Protein AF-A0A5A7V8U5-F1 (afdb_monomer_lite)

Foldseek 3Di:
DDPVVVVVVCVVCVVVPCVQPVDPVSVVVVVLVPDDPVVSVVVVVVVVPQDQDPVPRDGDDDDDCPVQQADPVDRDRDHHVVPPPPDPPDDDDPDPDDDD

Radius of gyration: 17.03 Å; chains: 1; bounding box: 42×47×38 Å

Sequence (100 aa):
MTMEQYDAEFDMLSRFAPDVIRDEAAKTEKFVRGLRLDIRGLAREVAREKPLCATCGKYHLGRCLFRTRTCFKRSQEGHTADRCPMRLTGVTQNQGASAP

Structure (mmCIF, N/CA/C/O backbone):
data_AF-A0A5A7V8U5-F1
#
_entry.id   AF-A0A5A7V8U5-F1
#
loop_
_atom_site.group_PDB
_atom_site.id
_atom_site.type_symbol
_atom_site.label_atom_id
_atom_site.label_alt_id
_atom_site.label_comp_id
_atom_site.label_asym_id
_atom_site.label_entity_id
_atom_site.label_seq_id
_atom_site.pdbx_PDB_ins_code
_atom_site.Cartn_x
_atom_site.Cartn_y
_atom_site.Cartn_z
_atom_site.occupancy
_atom_site.B_iso_or_equiv
_atom_site.auth_seq_id
_atom_site.auth_comp_id
_atom_site.auth_asym_id
_atom_site.auth_atom_id
_atom_site.pdbx_PDB_model_num
ATOM 1 N N . MET A 1 1 ? 2.277 15.963 13.203 1.00 74.94 1 MET A N 1
ATOM 2 C CA . MET A 1 1 ? 2.734 14.562 13.146 1.00 74.94 1 MET A CA 1
ATOM 3 C C . MET A 1 1 ? 3.280 14.334 11.744 1.00 74.94 1 MET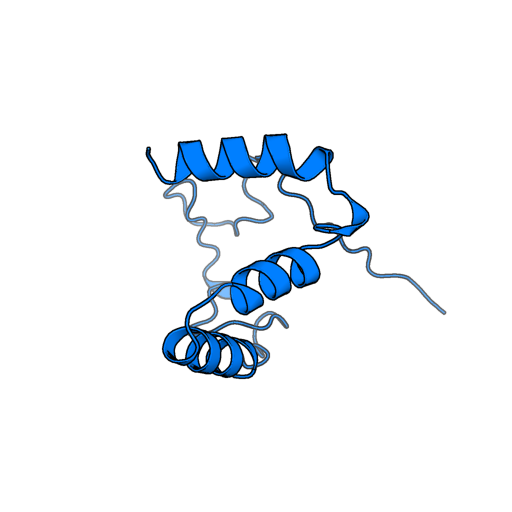 A C 1
ATOM 5 O O . MET A 1 1 ? 2.562 14.633 10.792 1.00 74.94 1 MET A O 1
ATOM 9 N N . THR A 1 2 ? 4.553 13.962 11.598 1.00 94.88 2 THR A N 1
ATOM 10 C CA . THR A 1 2 ? 5.122 13.625 10.277 1.00 94.88 2 THR A CA 1
ATOM 11 C C . THR A 1 2 ? 4.711 12.204 9.881 1.00 94.88 2 THR A C 1
ATOM 13 O O . THR A 1 2 ? 4.356 11.409 10.750 1.00 94.88 2 THR A O 1
ATOM 16 N N . MET A 1 3 ? 4.752 11.870 8.585 1.00 85.50 3 MET A N 1
ATOM 17 C CA . MET A 1 3 ? 4.449 10.502 8.129 1.00 85.50 3 MET A CA 1
ATOM 18 C C . MET A 1 3 ? 5.370 9.469 8.795 1.00 85.50 3 MET A C 1
ATOM 20 O O . MET A 1 3 ? 4.900 8.437 9.250 1.00 85.50 3 MET A O 1
ATOM 24 N N . GLU A 1 4 ? 6.653 9.796 8.961 1.00 90.69 4 GLU A N 1
ATOM 25 C CA . GLU A 1 4 ? 7.630 8.909 9.608 1.00 90.69 4 GLU A CA 1
ATOM 26 C C . GLU A 1 4 ? 7.306 8.637 11.085 1.00 90.69 4 GLU A C 1
ATOM 28 O O . GLU A 1 4 ? 7.468 7.518 11.565 1.00 90.69 4 GLU A O 1
ATOM 33 N N . GLN A 1 5 ? 6.832 9.653 11.815 1.00 91.00 5 GLN A N 1
ATOM 34 C CA . GLN A 1 5 ? 6.418 9.495 13.212 1.00 91.00 5 GLN A CA 1
ATOM 35 C C . GLN A 1 5 ? 5.183 8.600 13.330 1.00 91.00 5 GLN A C 1
ATOM 37 O O . GLN A 1 5 ? 5.127 7.753 14.217 1.00 91.00 5 GLN A O 1
ATOM 42 N N . TYR A 1 6 ? 4.222 8.772 12.420 1.00 91.12 6 TYR A N 1
ATOM 43 C CA . TYR A 1 6 ? 3.026 7.939 12.359 1.00 91.12 6 TYR A CA 1
ATOM 44 C C . TYR A 1 6 ? 3.370 6.476 12.067 1.00 91.12 6 TYR A C 1
ATOM 46 O O . TYR A 1 6 ? 2.871 5.582 12.748 1.00 91.12 6 TYR A O 1
ATOM 54 N N . ASP A 1 7 ? 4.253 6.234 11.097 1.00 85.75 7 ASP A N 1
ATOM 55 C CA . ASP A 1 7 ? 4.678 4.882 10.732 1.00 85.75 7 ASP A CA 1
ATOM 56 C C . ASP A 1 7 ? 5.361 4.179 11.914 1.00 85.75 7 ASP A C 1
ATOM 58 O O . ASP A 1 7 ? 5.022 3.041 12.244 1.00 85.75 7 ASP A O 1
ATOM 62 N N . ALA A 1 8 ? 6.259 4.881 12.616 1.00 91.00 8 ALA A N 1
ATOM 63 C CA . ALA A 1 8 ? 6.918 4.348 13.805 1.00 91.00 8 ALA A CA 1
ATOM 64 C C . ALA A 1 8 ? 5.921 4.017 14.930 1.00 91.00 8 ALA A C 1
ATOM 66 O O . ALA A 1 8 ? 6.029 2.969 15.570 1.00 91.00 8 ALA A O 1
ATOM 67 N N . GLU A 1 9 ? 4.942 4.891 15.173 1.00 92.38 9 GLU A N 1
ATOM 68 C CA . GLU A 1 9 ? 3.906 4.678 16.185 1.00 92.38 9 GLU A CA 1
ATOM 69 C C . GLU A 1 9 ? 2.996 3.496 15.830 1.00 92.38 9 GLU A C 1
ATOM 71 O O . GLU A 1 9 ? 2.739 2.631 16.673 1.00 92.38 9 GLU A O 1
ATOM 76 N N . PHE A 1 10 ? 2.578 3.398 14.568 1.00 88.19 10 PHE A N 1
ATOM 77 C CA . PHE A 1 10 ? 1.785 2.280 14.071 1.00 88.19 10 PHE A CA 1
ATOM 78 C C . PHE A 1 10 ? 2.520 0.948 14.251 1.00 88.19 10 PHE A C 1
ATOM 80 O O . PHE A 1 10 ? 1.938 -0.019 14.749 1.00 88.19 10 PHE A O 1
ATOM 87 N N . ASP A 1 11 ? 3.798 0.887 13.879 1.00 86.94 11 ASP A N 1
ATOM 88 C CA . ASP A 1 11 ? 4.594 -0.334 13.994 1.00 86.94 11 ASP A CA 1
ATOM 89 C C . ASP A 1 11 ? 4.781 -0.751 15.460 1.00 86.94 11 ASP A C 1
ATOM 91 O O . ASP A 1 11 ? 4.659 -1.939 15.780 1.00 86.94 11 ASP A O 1
ATOM 95 N N . MET A 1 12 ? 4.991 0.206 16.373 1.00 89.50 12 MET A N 1
ATOM 96 C CA . MET A 1 12 ? 5.035 -0.066 17.815 1.00 89.50 12 MET A CA 1
ATOM 97 C C . MET A 1 12 ? 3.712 -0.642 18.335 1.00 89.50 12 MET A C 1
ATOM 99 O O . MET A 1 12 ? 3.730 -1.613 19.098 1.00 89.50 12 MET A O 1
ATOM 103 N N . LEU A 1 13 ? 2.578 -0.085 17.902 1.00 89.00 13 LEU A N 1
ATOM 104 C CA . LEU A 1 13 ? 1.244 -0.508 18.338 1.00 89.00 13 LEU A CA 1
ATOM 105 C C . LEU A 1 13 ? 0.782 -1.824 17.697 1.00 89.00 13 LEU A C 1
ATOM 107 O O . LEU A 1 13 ? 0.027 -2.579 18.311 1.00 89.00 13 LEU A O 1
ATOM 111 N N . SER A 1 14 ? 1.261 -2.142 16.492 1.00 84.25 14 SER A N 1
ATOM 112 C CA . SER A 1 14 ? 0.867 -3.353 15.758 1.00 84.25 14 SER A CA 1
ATOM 113 C C . SER A 1 14 ? 1.142 -4.652 16.529 1.00 84.25 14 SER A C 1
ATOM 115 O O . SER A 1 14 ? 0.393 -5.622 16.404 1.00 84.25 14 SER A O 1
ATOM 117 N N . ARG A 1 15 ? 2.157 -4.644 17.406 1.00 86.00 15 ARG A N 1
ATOM 118 C CA . ARG A 1 15 ? 2.552 -5.774 18.266 1.00 86.00 15 ARG A CA 1
ATOM 119 C C . ARG A 1 15 ? 1.454 -6.221 19.231 1.00 86.00 15 ARG A C 1
ATOM 121 O O . ARG A 1 15 ? 1.463 -7.372 19.656 1.00 86.00 15 ARG A O 1
ATOM 128 N N . PHE A 1 16 ? 0.511 -5.339 19.560 1.00 88.75 16 PHE A N 1
ATOM 129 C CA . PHE A 1 16 ? -0.610 -5.637 20.456 1.00 88.75 16 PHE A CA 1
ATOM 130 C C . PHE A 1 16 ? -1.824 -6.236 19.735 1.00 88.75 16 PHE A C 1
ATOM 132 O O . PHE A 1 16 ? -2.800 -6.598 20.387 1.00 88.75 16 PHE A O 1
ATOM 139 N N . ALA A 1 17 ? -1.785 -6.349 18.404 1.00 84.19 17 ALA A N 1
ATOM 140 C CA . ALA A 1 17 ? -2.884 -6.895 17.614 1.00 84.19 17 ALA A CA 1
ATOM 141 C C . ALA A 1 17 ? -2.377 -7.856 16.513 1.00 84.19 17 ALA A C 1
ATOM 143 O O . ALA A 1 17 ? -2.671 -7.656 15.329 1.00 84.19 17 ALA A O 1
ATOM 144 N N . PRO A 1 18 ? -1.625 -8.915 16.874 1.00 79.56 18 PRO A N 1
ATOM 145 C CA . PRO A 1 18 ? -0.982 -9.804 15.906 1.00 79.56 18 PRO A CA 1
ATOM 146 C C . PRO A 1 18 ? -1.990 -10.544 15.018 1.00 79.56 18 PRO A C 1
ATOM 148 O O . PRO A 1 18 ? -1.756 -10.686 13.825 1.00 79.56 18 PRO A O 1
ATOM 151 N N . ASP A 1 19 ? -3.156 -10.935 15.541 1.00 79.69 19 ASP A N 1
ATOM 152 C CA . ASP A 1 19 ? -4.212 -11.583 14.741 1.00 79.69 19 ASP A CA 1
ATOM 153 C C . ASP A 1 19 ? -4.880 -10.618 13.755 1.00 79.69 19 ASP A C 1
ATOM 155 O O . ASP A 1 19 ? -5.446 -10.999 12.728 1.00 79.69 19 ASP A O 1
ATOM 159 N N . VAL A 1 20 ? -4.823 -9.329 14.080 1.00 74.56 20 VAL A N 1
ATOM 160 C CA . VAL A 1 20 ? -5.470 -8.248 13.346 1.00 74.56 20 VAL A CA 1
ATOM 161 C C . VAL A 1 20 ? -4.541 -7.720 12.246 1.00 74.56 20 VAL A C 1
ATOM 163 O O . VAL A 1 20 ? -5.036 -7.238 11.227 1.00 74.56 20 VAL A O 1
ATOM 166 N N . ILE A 1 21 ? -3.227 -7.825 12.424 1.00 77.31 21 ILE A N 1
ATOM 167 C CA . ILE A 1 21 ? -2.192 -7.307 11.520 1.00 77.31 21 ILE A CA 1
ATOM 168 C C . ILE A 1 21 ? -1.139 -8.408 11.310 1.00 77.31 21 ILE A C 1
ATOM 170 O O . ILE A 1 21 ? 0.056 -8.202 11.486 1.00 77.31 21 ILE A O 1
ATOM 174 N N . ARG A 1 22 ? -1.608 -9.620 10.994 1.00 74.12 22 ARG A N 1
ATOM 175 C CA . ARG A 1 22 ? -0.753 -10.813 10.906 1.00 74.12 22 ARG A CA 1
ATOM 176 C C . ARG A 1 22 ? 0.250 -10.740 9.758 1.00 74.12 22 ARG A C 1
ATOM 178 O O . ARG A 1 22 ? 1.375 -11.209 9.879 1.00 74.12 22 ARG A O 1
ATOM 185 N N . ASP A 1 23 ? -0.184 -10.176 8.641 1.00 82.19 23 ASP A N 1
ATOM 186 C CA . ASP A 1 23 ? 0.585 -10.051 7.414 1.00 82.19 23 ASP A CA 1
ATOM 187 C C . ASP A 1 23 ? 0.206 -8.758 6.675 1.00 82.19 23 ASP A C 1
ATOM 189 O O . ASP A 1 23 ? -0.807 -8.110 6.966 1.00 82.19 23 ASP A O 1
ATOM 193 N N . GLU A 1 24 ? 1.039 -8.369 5.711 1.00 78.75 24 GLU A N 1
ATOM 194 C CA . GLU A 1 24 ? 0.869 -7.131 4.942 1.00 78.75 24 GLU A CA 1
ATOM 195 C C . GLU A 1 24 ? -0.452 -7.086 4.162 1.00 78.75 24 GLU A C 1
ATOM 197 O O . GLU A 1 24 ? -1.031 -6.008 3.983 1.00 78.75 24 GLU A O 1
ATOM 202 N N . ALA A 1 25 ? -0.978 -8.240 3.734 1.00 81.69 25 ALA A N 1
ATOM 203 C CA . ALA A 1 25 ? -2.266 -8.284 3.052 1.00 81.69 25 ALA A CA 1
ATOM 204 C C . ALA A 1 25 ? -3.399 -7.968 4.037 1.00 81.69 25 ALA A C 1
ATOM 20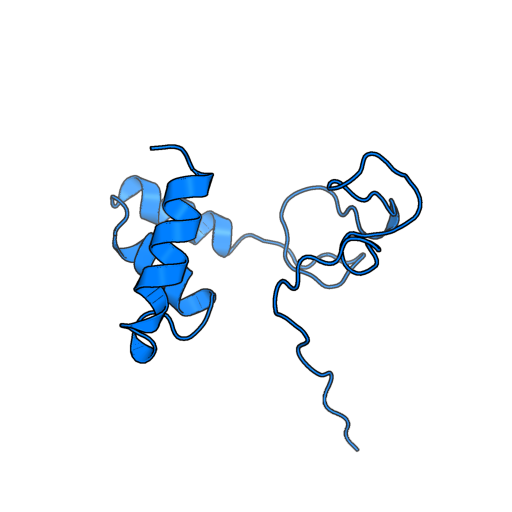6 O O . ALA A 1 25 ? -4.243 -7.122 3.735 1.00 81.69 25 ALA A O 1
ATOM 207 N N . ALA A 1 26 ? -3.368 -8.541 5.244 1.00 84.25 26 ALA A N 1
ATOM 208 C CA . ALA A 1 26 ? -4.333 -8.239 6.303 1.00 84.25 26 ALA A CA 1
ATOM 209 C C . ALA A 1 26 ? -4.278 -6.765 6.760 1.00 84.25 26 ALA A C 1
ATOM 211 O O . ALA A 1 26 ? -5.326 -6.136 6.953 1.00 84.25 26 ALA A O 1
ATOM 212 N N . LYS A 1 27 ? -3.073 -6.185 6.886 1.00 81.75 27 LYS A N 1
ATOM 213 C CA . LYS A 1 27 ? -2.866 -4.756 7.206 1.00 81.75 27 LYS A CA 1
ATOM 214 C C . LYS A 1 27 ? -3.494 -3.859 6.139 1.00 81.75 27 LYS A C 1
ATOM 216 O O . LYS A 1 27 ? -4.272 -2.954 6.453 1.00 81.75 27 LYS A O 1
ATOM 221 N N . THR A 1 28 ? -3.214 -4.168 4.876 1.00 84.81 28 THR A N 1
ATOM 222 C CA . THR A 1 28 ? -3.757 -3.440 3.726 1.00 84.81 28 THR A CA 1
ATOM 223 C C . THR A 1 28 ? -5.274 -3.573 3.656 1.00 84.81 28 THR A C 1
ATOM 225 O O . THR A 1 28 ? -5.970 -2.578 3.473 1.00 84.81 28 THR A O 1
ATOM 228 N N . GLU A 1 29 ? -5.826 -4.769 3.860 1.00 86.69 29 GLU A N 1
ATOM 229 C CA . GLU A 1 29 ? -7.271 -4.983 3.816 1.00 86.69 29 GLU A CA 1
ATOM 230 C C . GLU A 1 29 ? -8.005 -4.202 4.910 1.00 86.69 29 GLU A C 1
ATOM 232 O O . GLU A 1 29 ? -9.041 -3.587 4.640 1.00 86.69 29 GLU A O 1
ATOM 237 N N . LYS A 1 30 ? -7.456 -4.154 6.128 1.00 86.81 30 LYS A N 1
ATOM 238 C CA . LYS A 1 30 ? -8.021 -3.336 7.207 1.00 86.81 30 LYS A CA 1
ATOM 239 C C . LYS A 1 30 ? -7.991 -1.851 6.891 1.00 86.81 30 LYS A C 1
ATOM 241 O O . LYS A 1 30 ? -9.006 -1.181 7.091 1.00 86.81 30 LYS A O 1
ATOM 246 N N . PHE A 1 31 ? -6.871 -1.363 6.363 1.00 87.44 31 PHE A N 1
ATOM 247 C CA . PHE A 1 31 ? -6.760 0.015 5.901 1.00 87.44 31 PHE A CA 1
ATOM 248 C C . PHE A 1 31 ? -7.830 0.316 4.842 1.00 87.44 31 PHE A C 1
ATOM 250 O O . PHE A 1 31 ? -8.638 1.225 5.019 1.00 87.44 31 PHE A O 1
ATOM 257 N N . VAL A 1 32 ? -7.928 -0.527 3.809 1.00 90.81 32 VAL A N 1
ATOM 258 C CA . VAL A 1 32 ? -8.921 -0.422 2.728 1.00 90.81 32 VAL A CA 1
ATOM 259 C C . VAL A 1 32 ? -10.354 -0.462 3.271 1.00 90.81 32 VAL A C 1
ATOM 261 O O . VAL A 1 32 ? -11.215 0.274 2.791 1.00 90.81 32 VAL A O 1
ATOM 264 N N . ARG A 1 33 ? -10.639 -1.288 4.284 1.00 90.38 33 ARG A N 1
ATOM 265 C CA . ARG A 1 33 ? -11.970 -1.387 4.906 1.00 90.38 33 ARG A CA 1
ATOM 266 C C . ARG A 1 33 ? -12.394 -0.084 5.589 1.00 90.38 33 ARG A C 1
ATOM 268 O O . ARG A 1 33 ? -13.586 0.218 5.566 1.00 90.38 33 ARG A O 1
ATOM 275 N N . GLY A 1 34 ? -11.443 0.654 6.165 1.00 90.25 34 GLY A N 1
ATOM 276 C CA . GLY A 1 34 ? -11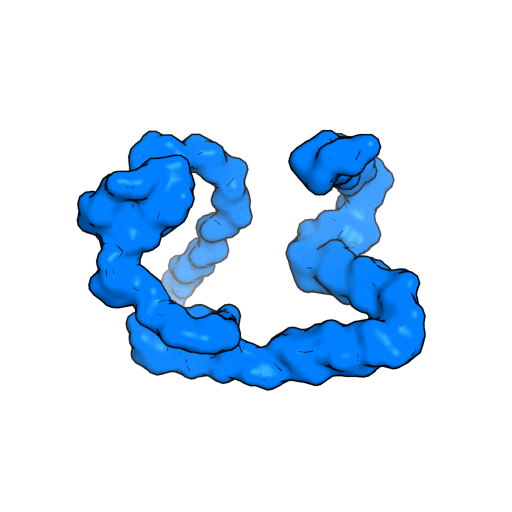.665 1.943 6.828 1.00 90.25 34 GLY A CA 1
ATOM 277 C C . GLY A 1 34 ? -11.778 3.147 5.884 1.00 90.25 34 GLY A C 1
ATOM 278 O O . GLY A 1 34 ? -12.146 4.229 6.334 1.00 90.25 34 GLY A O 1
ATOM 279 N N . LEU A 1 35 ? -11.489 2.981 4.588 1.00 93.38 35 LEU A N 1
ATOM 280 C CA . LEU A 1 35 ? -11.608 4.058 3.603 1.00 93.38 35 LEU A CA 1
ATOM 281 C C . LEU A 1 35 ? -13.074 4.403 3.306 1.00 93.38 35 LEU A C 1
ATOM 283 O O . LEU A 1 35 ? -13.956 3.537 3.308 1.00 93.38 35 LEU A O 1
ATOM 287 N N . ARG A 1 36 ? -13.311 5.678 2.966 1.00 95.62 36 ARG A N 1
ATOM 288 C CA . ARG A 1 36 ? -14.577 6.134 2.372 1.00 95.62 36 ARG A CA 1
ATOM 289 C C . ARG A 1 36 ? -14.879 5.331 1.100 1.00 95.62 36 ARG A C 1
ATOM 291 O O . ARG A 1 36 ? -13.960 4.878 0.421 1.00 95.62 36 ARG A O 1
ATOM 298 N N . LEU A 1 37 ? -16.162 5.103 0.809 1.00 91.06 37 LEU A N 1
ATOM 299 C CA . LEU A 1 37 ? -16.601 4.152 -0.226 1.00 91.06 37 LEU A CA 1
ATOM 300 C C . LEU A 1 37 ? -16.050 4.466 -1.625 1.00 91.06 37 LEU A C 1
ATOM 302 O O . LEU A 1 37 ? -15.665 3.547 -2.344 1.00 91.06 37 LEU A O 1
ATOM 306 N N . ASP A 1 38 ? -15.980 5.748 -1.965 1.00 89.44 38 ASP A N 1
ATOM 307 C CA . ASP A 1 38 ? -15.396 6.304 -3.186 1.00 89.44 38 ASP A CA 1
ATOM 308 C C . ASP A 1 38 ? -13.901 5.965 -3.320 1.00 89.44 38 ASP A C 1
ATOM 310 O O . ASP A 1 38 ? -13.471 5.390 -4.320 1.00 89.44 38 ASP A O 1
ATOM 314 N N . ILE A 1 39 ? -13.116 6.221 -2.273 1.00 90.25 39 ILE A N 1
ATOM 315 C CA . ILE A 1 39 ? -11.670 5.945 -2.248 1.00 90.25 39 ILE A CA 1
ATOM 316 C C . ILE A 1 39 ? -11.406 4.433 -2.196 1.00 90.25 39 ILE A C 1
ATOM 318 O O . ILE A 1 39 ? -10.467 3.920 -2.806 1.00 90.2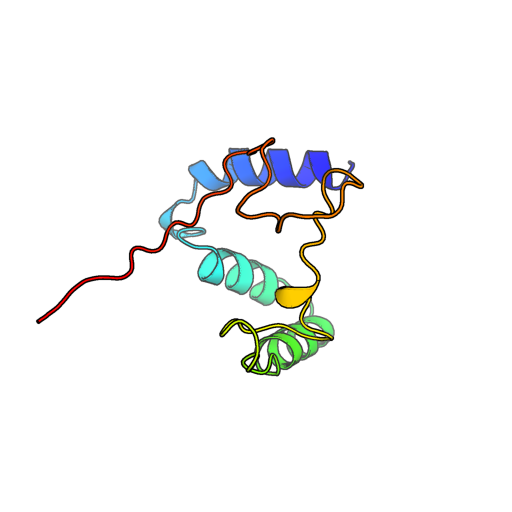5 39 ILE A O 1
ATOM 322 N N . ARG A 1 40 ? -12.256 3.689 -1.481 1.00 91.56 40 ARG A N 1
ATOM 323 C CA . ARG A 1 40 ? -12.155 2.235 -1.337 1.00 91.56 40 ARG A CA 1
ATOM 324 C C . ARG A 1 40 ? -12.343 1.506 -2.664 1.00 91.56 40 ARG A C 1
ATOM 326 O O . ARG A 1 40 ? -11.658 0.508 -2.891 1.00 91.56 40 ARG A O 1
ATOM 333 N N . GLY A 1 41 ? -13.273 1.971 -3.502 1.00 84.81 41 GLY A N 1
ATOM 334 C CA . GLY A 1 41 ? -13.488 1.436 -4.849 1.00 84.81 41 GLY A CA 1
ATOM 335 C C . GLY A 1 41 ? -12.215 1.538 -5.685 1.00 84.81 41 GLY A C 1
ATOM 336 O O . GLY A 1 41 ? -11.687 0.515 -6.119 1.00 84.81 41 GLY A O 1
ATOM 337 N N . LEU A 1 42 ? -11.655 2.747 -5.760 1.00 84.94 42 LEU A N 1
ATOM 338 C CA . LEU A 1 42 ? -10.416 3.024 -6.484 1.00 84.94 42 LEU A CA 1
ATOM 339 C C . LEU A 1 42 ? -9.231 2.198 -5.959 1.00 84.94 42 LEU A C 1
ATOM 341 O O . LEU A 1 42 ? -8.511 1.575 -6.734 1.00 84.94 42 LEU A O 1
ATOM 345 N N . ALA A 1 43 ? -9.038 2.134 -4.638 1.00 83.56 43 ALA A N 1
ATOM 346 C CA . ALA A 1 43 ? -7.941 1.369 -4.042 1.00 83.56 43 ALA A CA 1
ATOM 347 C C . ALA A 1 43 ? -8.012 -0.132 -4.385 1.00 83.56 43 ALA A C 1
ATOM 349 O O . ALA A 1 43 ? -6.983 -0.769 -4.618 1.00 83.56 43 ALA A O 1
ATOM 350 N N . ARG A 1 44 ? -9.223 -0.704 -4.434 1.00 80.62 44 ARG A N 1
ATOM 351 C CA . ARG A 1 44 ? -9.439 -2.114 -4.799 1.00 80.62 44 ARG A CA 1
ATOM 352 C C . ARG A 1 44 ? -9.201 -2.377 -6.281 1.00 80.62 44 ARG A C 1
ATOM 354 O O . ARG A 1 44 ? -8.679 -3.436 -6.613 1.00 80.62 44 ARG A O 1
ATOM 361 N N . GLU A 1 45 ? -9.585 -1.447 -7.143 1.00 79.75 45 GLU A N 1
ATOM 362 C CA . GLU A 1 45 ? -9.366 -1.523 -8.588 1.00 79.75 45 GLU A CA 1
ATOM 363 C C . GLU A 1 45 ? -7.867 -1.463 -8.908 1.00 79.75 45 GLU A C 1
ATOM 365 O O . GLU A 1 45 ? -7.308 -2.414 -9.450 1.00 79.75 45 GLU A O 1
ATOM 370 N N . VAL A 1 46 ? -7.170 -0.448 -8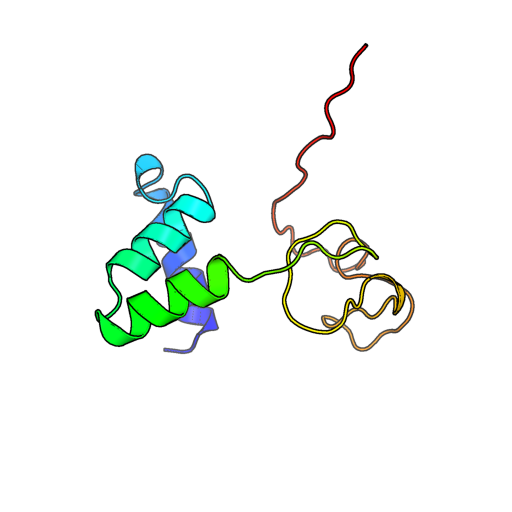.392 1.00 78.31 46 VAL A N 1
ATOM 371 C CA . VAL A 1 46 ? -5.714 -0.276 -8.545 1.00 78.31 46 VAL A CA 1
ATOM 372 C C . VAL A 1 46 ? -4.921 -1.482 -8.019 1.00 78.31 46 VAL A C 1
ATOM 374 O O . VAL A 1 46 ? -3.886 -1.848 -8.581 1.00 78.31 46 VAL A O 1
ATOM 377 N N . ALA A 1 47 ? -5.385 -2.124 -6.942 1.00 73.75 47 ALA A N 1
ATOM 378 C CA . ALA A 1 47 ? -4.748 -3.327 -6.408 1.00 73.75 47 ALA A CA 1
ATOM 379 C C . ALA A 1 47 ? -4.933 -4.564 -7.309 1.00 73.75 47 ALA A C 1
ATOM 381 O O . ALA A 1 47 ? -4.041 -5.412 -7.352 1.00 73.75 47 ALA A O 1
ATOM 382 N N . ARG A 1 48 ? -6.061 -4.670 -8.025 1.00 72.69 48 ARG A N 1
ATOM 383 C CA . ARG A 1 48 ? -6.360 -5.777 -8.953 1.00 72.69 48 ARG A CA 1
ATOM 384 C C . ARG A 1 48 ? -5.653 -5.619 -10.294 1.00 72.69 48 ARG A C 1
ATOM 386 O O . ARG A 1 48 ? -5.290 -6.620 -10.900 1.00 72.69 48 ARG A O 1
ATOM 393 N N . GLU A 1 49 ? -5.427 -4.384 -10.728 1.00 76.62 49 GLU A N 1
ATOM 394 C CA . GLU A 1 49 ? -4.876 -4.078 -12.051 1.00 76.62 49 GLU A CA 1
ATOM 395 C C . GLU A 1 49 ? -3.347 -4.038 -12.120 1.00 76.62 49 GLU A C 1
ATOM 397 O O . GLU A 1 49 ? -2.790 -3.657 -13.146 1.00 76.62 49 GLU A O 1
ATOM 402 N N . LYS A 1 50 ? -2.621 -4.440 -11.070 1.00 78.88 50 LYS A N 1
ATOM 403 C CA . LYS A 1 50 ? -1.162 -4.575 -11.179 1.00 78.88 50 LYS A CA 1
ATOM 404 C C . LYS A 1 50 ? -0.827 -5.725 -12.134 1.00 78.88 50 LYS A C 1
ATOM 406 O O . LYS A 1 50 ? -1.078 -6.873 -11.774 1.00 78.88 50 LYS A O 1
ATOM 411 N N . PRO A 1 51 ? -0.221 -5.475 -13.309 1.00 83.31 51 PRO A N 1
ATOM 412 C CA . PRO A 1 51 ? 0.209 -6.553 -14.182 1.00 83.31 51 PRO A CA 1
ATOM 413 C C . PRO A 1 51 ? 1.424 -7.273 -13.588 1.00 83.31 51 PRO A C 1
ATOM 415 O O . PRO A 1 51 ? 2.257 -6.679 -12.892 1.00 83.31 51 PRO A O 1
ATOM 418 N N . LEU A 1 52 ? 1.555 -8.562 -13.905 1.00 85.31 52 LEU A N 1
ATOM 419 C CA . LEU A 1 52 ? 2.790 -9.300 -13.671 1.00 85.31 52 LEU A CA 1
ATOM 420 C C . LEU A 1 52 ? 3.878 -8.746 -14.596 1.00 85.31 52 LEU A C 1
ATOM 422 O O . LEU A 1 52 ? 3.725 -8.713 -15.817 1.00 85.31 52 LEU A O 1
ATOM 426 N N . CYS A 1 53 ? 5.001 -8.325 -14.029 1.00 83.81 53 CYS A N 1
ATOM 427 C CA . CYS A 1 53 ? 6.109 -7.835 -14.827 1.00 83.81 53 CYS A CA 1
ATOM 428 C C . CYS A 1 53 ? 6.877 -8.983 -15.495 1.00 83.81 53 CYS A C 1
ATOM 430 O O . CYS A 1 53 ? 7.516 -9.782 -14.811 1.00 83.81 53 CYS A O 1
ATOM 432 N N . ALA A 1 54 ? 6.938 -8.987 -16.828 1.00 85.81 54 ALA A N 1
ATOM 433 C CA . ALA A 1 54 ? 7.739 -9.947 -17.595 1.00 85.81 54 ALA A CA 1
ATOM 434 C C . ALA A 1 54 ? 9.263 -9.830 -17.359 1.00 85.81 54 ALA A C 1
ATOM 436 O O . ALA A 1 54 ? 10.010 -10.748 -17.674 1.00 85.81 54 ALA A O 1
ATOM 437 N N . THR A 1 55 ? 9.751 -8.706 -16.818 1.00 83.00 55 THR A N 1
ATOM 438 C CA . THR A 1 55 ? 11.188 -8.473 -16.577 1.00 83.00 55 THR A CA 1
ATOM 439 C C . THR A 1 55 ? 11.666 -8.984 -15.218 1.00 83.00 55 THR A C 1
ATOM 441 O O . THR A 1 55 ? 12.811 -9.413 -15.109 1.00 83.00 55 THR A O 1
ATOM 444 N N . CYS A 1 56 ? 10.834 -8.904 -14.174 1.00 82.50 56 CYS A N 1
ATOM 445 C CA . CYS A 1 56 ? 11.239 -9.243 -12.802 1.00 82.50 56 CYS A CA 1
ATOM 446 C C . CYS A 1 56 ? 10.317 -10.238 -12.087 1.00 82.50 56 CYS A C 1
ATOM 448 O O . CYS A 1 56 ? 10.598 -10.595 -10.945 1.00 82.50 56 CYS A O 1
ATOM 450 N N . GLY A 1 57 ? 9.214 -10.653 -12.716 1.00 82.56 57 GLY A N 1
ATOM 451 C CA . GLY A 1 57 ? 8.254 -11.599 -12.145 1.00 82.56 57 GLY A CA 1
ATOM 452 C C . GLY A 1 57 ? 7.441 -11.059 -10.963 1.00 82.56 57 GLY A C 1
ATOM 453 O O . GLY A 1 57 ? 6.807 -11.843 -10.266 1.00 82.56 57 GLY A O 1
ATOM 454 N N . LYS A 1 58 ? 7.455 -9.743 -10.701 1.00 82.38 58 LYS A N 1
ATOM 455 C CA . LYS A 1 58 ? 6.690 -9.104 -9.611 1.00 82.38 58 LYS A CA 1
ATOM 456 C C . LYS A 1 58 ? 5.513 -8.290 -10.149 1.00 82.38 58 LYS A C 1
ATOM 458 O O . LYS A 1 58 ? 5.583 -7.757 -11.252 1.00 82.38 58 LYS A O 1
ATOM 463 N N . TYR A 1 59 ? 4.466 -8.147 -9.340 1.00 83.19 59 TYR A N 1
ATOM 464 C CA . TYR A 1 59 ? 3.294 -7.319 -9.639 1.00 83.19 59 TYR A CA 1
ATOM 465 C C . TYR A 1 59 ? 3.553 -5.845 -9.302 1.00 83.19 59 TYR A C 1
ATOM 467 O O . TYR A 1 59 ? 3.739 -5.496 -8.132 1.00 83.19 59 TYR A O 1
ATOM 475 N N . HIS A 1 60 ? 3.566 -4.963 -10.302 1.00 80.31 60 HIS A N 1
ATOM 476 C CA . HIS A 1 60 ? 3.753 -3.524 -10.087 1.00 80.31 60 HIS A CA 1
ATOM 477 C C . HIS A 1 60 ? 3.139 -2.681 -11.210 1.00 80.31 60 HIS A C 1
ATOM 479 O O . HIS A 1 60 ? 2.944 -3.159 -12.321 1.00 80.31 60 HIS A O 1
ATOM 485 N N . LEU A 1 61 ? 2.876 -1.404 -10.922 1.00 80.12 61 LEU A N 1
ATOM 486 C CA . LEU A 1 61 ? 2.460 -0.417 -11.923 1.00 80.12 61 LEU A CA 1
ATOM 487 C C . LEU A 1 61 ? 3.690 0.303 -12.490 1.00 80.12 61 LEU A C 1
ATOM 489 O O . LEU A 1 61 ? 4.709 0.428 -11.809 1.00 80.12 61 LEU A O 1
ATOM 493 N N . GLY A 1 62 ? 3.594 0.782 -13.730 1.00 81.25 62 GLY A N 1
ATOM 494 C CA . GLY A 1 62 ? 4.659 1.548 -14.383 1.00 81.25 62 GLY A CA 1
ATOM 495 C C . GLY A 1 62 ? 5.876 0.723 -14.833 1.00 81.25 62 GLY A C 1
ATOM 496 O O . GLY A 1 62 ? 5.865 -0.511 -14.849 1.00 81.25 62 GLY A O 1
ATOM 497 N N . ARG A 1 63 ? 6.942 1.424 -15.248 1.00 81.94 63 ARG A N 1
ATOM 498 C CA . ARG A 1 63 ? 8.153 0.818 -15.829 1.00 81.94 63 ARG A CA 1
ATOM 499 C C . ARG A 1 63 ? 8.915 -0.016 -14.797 1.00 81.94 63 ARG A C 1
ATOM 501 O O . ARG A 1 63 ? 9.220 0.451 -13.706 1.00 81.94 63 ARG A O 1
ATOM 508 N N . CYS A 1 64 ? 9.311 -1.227 -15.188 1.00 81.94 64 CYS A N 1
ATOM 509 C CA . CYS A 1 64 ? 10.171 -2.069 -14.364 1.00 81.94 64 CYS A CA 1
ATOM 510 C C . CYS A 1 64 ? 11.592 -1.498 -14.266 1.00 81.94 64 CYS A C 1
ATOM 512 O O . CYS A 1 64 ? 12.259 -1.284 -15.280 1.00 81.94 64 CYS A O 1
ATOM 514 N N . LEU A 1 65 ? 12.078 -1.319 -13.038 1.00 77.12 65 LEU A N 1
ATOM 515 C CA . LEU A 1 65 ? 13.426 -0.816 -12.746 1.00 77.12 65 LEU A CA 1
ATOM 516 C C . LEU A 1 65 ? 14.416 -1.925 -12.357 1.00 77.12 65 LEU A C 1
ATOM 518 O O . LEU A 1 65 ? 15.566 -1.661 -12.023 1.00 77.12 65 LEU A O 1
ATOM 522 N N . PHE A 1 66 ? 14.000 -3.192 -12.429 1.00 72.88 66 PHE A N 1
ATOM 523 C CA . PHE A 1 66 ? 14.851 -4.331 -12.071 1.00 72.88 66 PHE A CA 1
ATOM 524 C C . PHE A 1 66 ? 16.166 -4.353 -12.861 1.00 72.88 66 PHE A C 1
ATOM 526 O O . PHE A 1 66 ? 17.233 -4.618 -12.312 1.00 72.88 66 PHE A O 1
ATOM 533 N N . ARG A 1 67 ? 16.108 -4.004 -14.152 1.00 67.38 67 ARG A N 1
ATOM 534 C CA . ARG A 1 67 ? 17.285 -3.994 -15.026 1.00 67.38 67 ARG A CA 1
ATOM 535 C C . ARG A 1 67 ? 18.116 -2.714 -14.924 1.00 67.38 67 ARG A C 1
ATOM 537 O O . ARG A 1 67 ? 19.273 -2.734 -15.323 1.00 67.38 67 ARG A O 1
ATOM 544 N N . THR A 1 68 ? 17.563 -1.622 -14.390 1.00 69.00 68 THR A N 1
ATOM 545 C CA . THR A 1 68 ? 18.282 -0.339 -14.300 1.00 69.00 68 THR A CA 1
ATOM 546 C C . THR A 1 68 ? 19.264 -0.287 -13.128 1.00 69.00 68 THR A C 1
ATOM 548 O O . THR A 1 68 ? 20.041 0.659 -13.055 1.00 69.00 68 THR A O 1
ATOM 551 N N . ARG A 1 69 ? 19.263 -1.296 -12.231 1.00 65.25 69 ARG A N 1
ATOM 552 C CA . ARG A 1 69 ? 20.192 -1.427 -11.085 1.00 65.25 69 ARG A CA 1
ATOM 553 C C . ARG A 1 69 ? 20.366 -0.123 -10.294 1.00 65.25 69 ARG A C 1
ATOM 555 O O . ARG A 1 69 ? 21.472 0.234 -9.893 1.00 65.25 69 ARG A O 1
ATOM 562 N N . THR A 1 70 ? 19.272 0.605 -10.110 1.00 63.00 70 THR A N 1
ATOM 563 C CA . THR A 1 70 ? 19.277 1.913 -9.453 1.00 63.00 70 THR A CA 1
ATOM 564 C C . THR A 1 70 ? 18.790 1.740 -8.018 1.00 63.00 70 THR A C 1
ATOM 566 O O . THR A 1 70 ? 17.675 1.263 -7.789 1.00 63.00 70 THR A O 1
ATOM 569 N N . CYS A 1 71 ? 19.625 2.094 -7.044 1.00 64.25 71 CYS A N 1
ATOM 570 C CA . CYS A 1 71 ? 19.241 2.143 -5.640 1.00 64.25 71 CYS A CA 1
ATOM 571 C C . CYS A 1 71 ? 18.728 3.549 -5.329 1.00 64.25 71 CYS A C 1
ATOM 573 O O . CYS A 1 71 ? 19.418 4.527 -5.576 1.00 64.25 71 CYS A O 1
ATOM 575 N N . PHE A 1 72 ? 17.515 3.665 -4.789 1.00 59.22 72 PHE A N 1
ATOM 576 C CA . PHE A 1 72 ? 16.911 4.967 -4.473 1.00 59.22 72 PHE A CA 1
ATOM 577 C C . PHE A 1 72 ? 17.262 5.481 -3.068 1.00 59.22 72 PHE A C 1
ATOM 579 O O . PHE A 1 72 ? 16.995 6.635 -2.759 1.00 59.22 72 PHE A O 1
ATOM 586 N N . LYS A 1 73 ? 17.855 4.639 -2.202 1.00 57.44 73 LYS A N 1
ATOM 587 C CA . LYS A 1 73 ? 18.192 5.001 -0.806 1.00 57.44 73 LYS A CA 1
ATOM 588 C C . LYS A 1 73 ? 19.539 5.711 -0.649 1.00 57.44 73 LYS A C 1
ATOM 590 O O . LYS A 1 73 ? 19.769 6.395 0.339 1.00 57.44 73 LYS A O 1
ATOM 595 N N . ARG A 1 74 ? 20.434 5.540 -1.612 1.00 52.34 74 ARG A N 1
ATOM 596 C CA . ARG A 1 74 ? 21.660 6.318 -1.797 1.00 52.34 74 ARG A CA 1
ATOM 597 C C . ARG A 1 74 ? 21.711 6.583 -3.285 1.00 52.34 74 ARG A C 1
ATOM 599 O O . ARG A 1 74 ? 21.544 5.618 -4.015 1.00 52.34 74 ARG A O 1
ATOM 606 N N . SER A 1 75 ? 21.959 7.806 -3.735 1.00 54.00 75 SER A N 1
ATOM 607 C CA . SER A 1 75 ? 22.126 8.161 -5.156 1.00 54.00 75 SER A CA 1
ATOM 608 C C . SER A 1 75 ? 23.355 7.499 -5.822 1.00 54.00 75 SER A C 1
ATOM 610 O O . SER A 1 75 ? 24.168 8.177 -6.436 1.00 54.00 75 SER A O 1
ATOM 612 N N . GLN A 1 76 ? 23.541 6.187 -5.662 1.00 51.75 76 GLN A N 1
ATOM 613 C CA . GLN A 1 76 ? 24.600 5.378 -6.247 1.00 51.75 76 GLN A CA 1
ATOM 614 C C . GLN A 1 76 ? 23.989 4.368 -7.219 1.00 51.75 76 GLN A C 1
ATOM 616 O O . GLN A 1 76 ? 23.102 3.578 -6.882 1.00 51.75 76 GLN A O 1
ATOM 621 N N . GLU A 1 77 ? 24.504 4.401 -8.437 1.00 55.81 77 GLU A N 1
ATOM 622 C CA . GLU A 1 77 ? 24.204 3.478 -9.521 1.00 55.81 77 GLU A CA 1
ATOM 623 C C . GLU A 1 77 ? 24.956 2.147 -9.347 1.00 55.81 77 GLU A C 1
ATOM 625 O O . GLU A 1 77 ? 26.075 2.109 -8.838 1.00 55.81 77 GLU A O 1
ATOM 630 N N . GLY A 1 78 ? 24.331 1.028 -9.733 1.00 63.53 78 GLY A N 1
ATOM 631 C CA . GLY A 1 78 ? 25.002 -0.276 -9.835 1.00 63.53 78 GLY A CA 1
ATOM 632 C C . GLY A 1 78 ? 24.397 -1.425 -9.018 1.00 63.53 78 GLY A C 1
ATOM 633 O O . GLY A 1 78 ? 24.754 -2.578 -9.264 1.00 63.53 78 GLY A O 1
ATOM 634 N N . HIS A 1 79 ? 23.449 -1.170 -8.108 1.00 64.31 79 HIS A N 1
ATOM 635 C CA . HIS A 1 79 ? 22.769 -2.207 -7.317 1.00 64.31 79 HIS A CA 1
ATOM 636 C C . HIS A 1 79 ? 21.275 -1.906 -7.103 1.00 64.31 79 HIS A C 1
ATOM 638 O O . HIS A 1 79 ? 20.863 -0.754 -7.024 1.00 64.31 79 HIS A O 1
ATOM 644 N N . THR A 1 80 ? 20.435 -2.940 -7.004 1.00 64.25 80 THR A N 1
ATOM 645 C CA . THR A 1 80 ? 19.027 -2.812 -6.585 1.00 64.25 80 THR A CA 1
ATOM 646 C C . THR A 1 80 ? 18.908 -2.758 -5.057 1.00 64.25 80 THR A C 1
ATOM 648 O O . THR A 1 80 ? 19.819 -3.170 -4.337 1.00 64.25 80 THR A O 1
ATOM 651 N N . ALA A 1 81 ? 17.780 -2.252 -4.540 1.00 61.94 81 ALA A N 1
ATOM 652 C CA . ALA A 1 81 ? 17.559 -2.054 -3.101 1.00 61.94 81 ALA A CA 1
ATOM 653 C C . ALA A 1 81 ? 17.761 -3.328 -2.247 1.00 61.94 81 ALA A C 1
ATOM 655 O O . ALA A 1 81 ? 18.196 -3.225 -1.103 1.00 61.94 81 ALA A O 1
ATOM 656 N 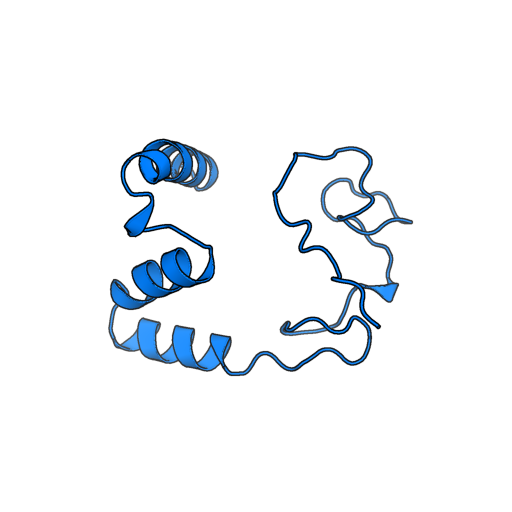N . ASP A 1 82 ? 17.525 -4.524 -2.802 1.00 61.25 82 ASP A N 1
ATOM 657 C CA . ASP A 1 82 ? 17.746 -5.823 -2.138 1.00 61.25 82 ASP A CA 1
ATOM 658 C C . ASP A 1 82 ? 19.232 -6.143 -1.870 1.00 61.25 82 ASP A C 1
ATOM 660 O O . ASP A 1 82 ? 19.564 -6.885 -0.934 1.00 61.25 82 ASP A O 1
ATOM 664 N N . ARG A 1 83 ? 20.129 -5.537 -2.657 1.00 62.53 83 ARG A N 1
ATOM 665 C CA . ARG A 1 83 ? 21.595 -5.623 -2.540 1.00 62.53 83 ARG A CA 1
ATOM 666 C C . ARG A 1 83 ? 22.215 -4.315 -2.044 1.00 62.53 83 ARG A C 1
ATOM 668 O O . ARG A 1 83 ? 23.421 -4.129 -2.177 1.00 62.53 83 ARG A O 1
ATOM 675 N N . CYS A 1 84 ? 21.413 -3.407 -1.482 1.00 64.56 84 CYS A N 1
ATOM 676 C CA . CYS A 1 84 ? 21.934 -2.178 -0.895 1.00 64.56 84 CYS A CA 1
ATOM 677 C C . CYS A 1 84 ? 22.766 -2.500 0.357 1.00 64.56 84 CYS A C 1
ATOM 679 O O . CYS A 1 84 ? 22.241 -3.136 1.274 1.00 64.56 84 CYS A O 1
ATOM 681 N N . PRO A 1 85 ? 24.037 -2.056 0.431 1.00 63.44 85 PRO A N 1
ATOM 682 C CA . PRO A 1 85 ? 24.906 -2.319 1.579 1.00 63.44 85 PRO A CA 1
ATOM 683 C C . PRO A 1 85 ? 24.422 -1.631 2.866 1.00 63.44 85 PRO A C 1
ATOM 685 O O . PRO A 1 85 ? 24.820 -2.032 3.954 1.00 63.44 85 PRO A O 1
ATOM 688 N N . MET A 1 86 ? 23.516 -0.647 2.774 1.00 55.00 86 MET A N 1
ATOM 689 C CA . MET A 1 86 ? 22.761 -0.132 3.922 1.00 55.00 86 MET A CA 1
ATOM 690 C C . MET A 1 86 ? 21.433 -0.869 4.062 1.00 55.00 86 MET A C 1
ATOM 692 O O . MET A 1 86 ? 20.360 -0.360 3.726 1.00 55.00 86 MET A O 1
ATOM 696 N N . ARG A 1 87 ? 21.515 -2.105 4.552 1.00 53.78 87 ARG A N 1
ATOM 697 C CA . ARG A 1 87 ? 20.342 -2.877 4.954 1.00 53.78 87 ARG A CA 1
ATOM 698 C C . ARG A 1 87 ? 19.762 -2.295 6.243 1.00 53.78 87 ARG A C 1
ATOM 700 O O . ARG A 1 87 ? 20.185 -2.659 7.330 1.00 53.78 87 ARG A O 1
ATOM 707 N N . LEU A 1 88 ? 18.740 -1.449 6.125 1.00 51.00 88 LEU A N 1
ATOM 708 C CA . LEU A 1 88 ? 17.666 -1.494 7.117 1.00 51.00 88 LEU A CA 1
ATOM 709 C C . LEU A 1 88 ? 16.941 -2.812 6.858 1.00 51.00 88 LEU A C 1
ATOM 711 O O . LEU A 1 88 ? 16.427 -3.027 5.759 1.00 51.00 88 LEU A O 1
ATOM 715 N N . THR A 1 89 ? 17.006 -3.717 7.826 1.00 48.12 89 THR A N 1
ATOM 716 C CA . THR A 1 89 ? 16.353 -5.026 7.847 1.00 48.12 89 THR A CA 1
ATOM 717 C C . THR A 1 89 ? 14.838 -4.870 7.703 1.00 48.12 89 THR A C 1
ATOM 719 O O . THR A 1 89 ? 14.103 -4.873 8.682 1.00 48.12 89 THR A O 1
ATOM 722 N N . GLY A 1 90 ? 14.371 -4.699 6.469 1.00 40.22 90 GLY A N 1
ATOM 723 C CA . GLY A 1 90 ? 12.978 -4.859 6.083 1.00 40.22 90 GLY A CA 1
ATOM 724 C C . GLY A 1 90 ? 12.757 -6.317 5.713 1.00 40.22 90 GLY A C 1
ATOM 725 O O . GLY A 1 90 ? 13.292 -6.799 4.716 1.00 40.22 90 GLY A O 1
ATOM 726 N N . VAL A 1 91 ? 12.024 -7.020 6.565 1.00 44.16 91 VAL A N 1
ATOM 727 C CA . VAL A 1 91 ? 11.565 -8.396 6.388 1.00 44.16 91 VAL A CA 1
ATOM 728 C C . VAL A 1 91 ? 10.931 -8.594 5.004 1.00 44.16 91 VAL A C 1
ATOM 730 O O . VAL A 1 91 ? 9.982 -7.906 4.647 1.00 44.16 91 VAL A O 1
ATOM 733 N N . THR A 1 92 ? 11.474 -9.535 4.226 1.00 35.81 92 THR A N 1
ATOM 734 C CA . THR A 1 92 ? 10.766 -10.573 3.439 1.00 35.81 92 THR A CA 1
ATOM 735 C C . THR A 1 92 ? 11.804 -11.387 2.656 1.00 35.81 92 THR A C 1
ATOM 737 O O . THR A 1 92 ? 12.183 -11.068 1.533 1.00 35.81 92 THR A O 1
ATOM 740 N N . GLN A 1 93 ? 12.298 -12.455 3.285 1.00 42.66 93 GLN A N 1
ATOM 741 C CA . GLN A 1 93 ? 12.847 -13.614 2.584 1.00 42.66 93 GLN A CA 1
ATOM 742 C C . GLN A 1 93 ? 11.769 -14.693 2.611 1.00 42.66 93 GLN A C 1
ATOM 744 O O . GLN A 1 93 ? 11.688 -15.497 3.534 1.00 42.66 93 GLN A O 1
ATOM 749 N N . ASN A 1 94 ? 10.897 -14.687 1.615 1.00 43.22 94 ASN A N 1
ATOM 750 C CA . ASN A 1 94 ? 10.101 -15.851 1.278 1.00 43.22 94 ASN A CA 1
ATOM 751 C C . ASN A 1 94 ? 11.023 -16.830 0.542 1.00 43.22 94 ASN A C 1
ATOM 753 O O . ASN A 1 94 ? 11.384 -16.637 -0.617 1.00 43.22 94 ASN A O 1
ATOM 757 N N . GLN A 1 95 ? 11.443 -17.836 1.306 1.00 40.56 95 GLN A N 1
ATOM 758 C CA . GLN A 1 95 ? 12.126 -19.053 0.889 1.00 40.56 95 GLN A CA 1
ATOM 759 C C . GLN A 1 95 ? 11.483 -19.614 -0.388 1.00 40.56 95 GLN A C 1
ATOM 761 O O . GLN A 1 95 ? 10.285 -19.897 -0.413 1.00 40.56 95 GLN A O 1
ATOM 766 N N . GLY A 1 96 ? 12.283 -19.798 -1.438 1.00 34.88 96 GLY A N 1
ATOM 767 C CA . GLY A 1 96 ? 11.939 -20.719 -2.514 1.00 34.88 96 GLY A CA 1
ATOM 768 C C . GLY A 1 96 ? 12.100 -22.132 -1.971 1.00 34.88 96 GLY A C 1
ATOM 769 O O . GLY A 1 96 ? 13.222 -22.587 -1.773 1.00 34.88 96 GLY A O 1
ATOM 770 N N . ALA A 1 97 ? 10.981 -22.777 -1.655 1.00 33.03 97 ALA A N 1
ATOM 771 C CA . ALA A 1 97 ? 10.943 -24.173 -1.256 1.00 33.03 97 ALA A CA 1
ATOM 772 C C . ALA A 1 97 ? 11.430 -25.066 -2.410 1.00 33.03 97 ALA A C 1
ATOM 774 O O . ALA A 1 97 ? 10.927 -24.971 -3.529 1.00 33.03 97 ALA A O 1
ATOM 775 N N . SER A 1 98 ? 12.403 -25.929 -2.115 1.00 32.78 98 SER A N 1
ATOM 776 C CA . SER A 1 98 ? 12.735 -27.104 -2.924 1.00 32.78 98 SER A CA 1
ATOM 777 C C . SER A 1 98 ? 11.571 -28.094 -2.957 1.00 32.78 98 SER A C 1
ATOM 779 O O . SER A 1 98 ? 10.952 -28.311 -1.915 1.00 32.78 98 SER A O 1
ATOM 781 N N . ALA A 1 99 ? 11.358 -28.738 -4.112 1.00 32.25 99 ALA A N 1
ATOM 782 C CA . ALA A 1 99 ? 11.240 -30.200 -4.307 1.00 32.25 99 ALA A CA 1
ATOM 783 C C . ALA A 1 99 ? 10.495 -30.539 -5.624 1.00 32.25 99 ALA A C 1
ATOM 785 O O . ALA A 1 99 ? 9.701 -29.712 -6.082 1.00 32.25 99 ALA A O 1
ATOM 786 N N . PRO A 1 100 ? 10.636 -31.762 -6.177 1.00 50.09 100 PRO A N 1
ATOM 787 C CA . PRO A 1 100 ? 11.584 -32.835 -5.846 1.00 50.09 100 PRO A CA 1
ATOM 788 C C . PRO A 1 100 ? 12.739 -32.971 -6.855 1.00 50.09 100 PRO A C 1
ATOM 790 O O . PRO A 1 100 ? 12.630 -32.440 -7.983 1.00 50.09 100 PRO A O 1
#

Organism: Cucumis melo var. makuwa (NCBI:txid1194695)

pLDDT: mean 73.61, std 16.77, range [32.25, 95.62]

Secondary structure (DSSP, 8-state):
--HHHHHHHHHHHHTT-TTTSSSHHHHHHHHHHHS-HHHHHHHHHHHH--PBPTTTS-B-SS---GGGTB-SSSS-BS--GGG-SS--------------